Protein AF-A0A844BTF1-F1 (afdb_monomer)

Foldseek 3Di:
DDDDPVNVVVVVVVVVVVVVVVVVVVVVVVVVVVVVVVVVVVVVVVVVVVVVVVVVVVVVVVVVVVVVVVVVVVVVVVVVVVVVVVVVVVVVVVVVVVVVCCVVPVD

Secondary structure (DSSP, 8-state):
-PPPHHHHHHHHHHHHHHHHHHHHHHHHHHHHHHHHHHHHHHHHHHHHHHHHHHHHHHHHHHHHHHHHHHHHHHHHHHHHHHHHHHHHHHHHHHHHHHHHHHHHH--

Solvent-accessible surface area (backbone atoms only — not comparable to full-atom values): 5830 Å² total; per-residue (Å²): 134,84,78,52,72,67,60,53,51,52,51,51,52,53,49,51,51,51,53,49,50,54,50,53,53,49,51,54,50,52,49,53,53,49,53,52,49,51,55,51,51,50,54,49,51,52,50,52,49,52,52,53,52,49,53,51,52,52,50,51,51,52,54,48,52,52,52,52,51,53,49,52,54,51,51,52,53,49,49,53,51,50,54,51,52,52,49,55,52,48,55,50,51,50,53,52,52,52,51,53,50,45,75,73,63,67,123

Organism: NCBI:txid2664442

Mean predicted aligned error: 10.6 Å

Radius of gyration: 45.76 Å; Cα contacts (8 Å, |Δi|>4): 2; chains: 1; bounding box: 89×19×130 Å

Structure (mmCIF, N/CA/C/O backbone):
data_AF-A0A844BTF1-F1
#
_entry.id   AF-A0A844BTF1-F1
#
loop_
_atom_site.group_PDB
_atom_site.id
_atom_site.type_symbol
_atom_site.label_atom_id
_atom_site.label_alt_id
_atom_site.label_comp_id
_atom_site.label_asym_id
_atom_site.label_entity_id
_atom_site.label_seq_id
_atom_site.pdbx_PDB_ins_code
_atom_site.Cartn_x
_atom_site.Cartn_y
_atom_site.Cartn_z
_atom_site.occupancy
_atom_site.B_iso_or_equiv
_atom_site.auth_seq_id
_atom_site.auth_comp_id
_atom_site.auth_asym_id
_atom_site.auth_atom_id
_atom_site.pdbx_PDB_model_num
ATOM 1 N N . MET A 1 1 ? 44.893 12.251 -61.504 1.00 48.25 1 MET A N 1
ATOM 2 C CA . MET A 1 1 ? 43.671 11.648 -62.078 1.00 48.25 1 MET A CA 1
ATOM 3 C C . MET A 1 1 ? 42.475 12.342 -61.448 1.00 48.25 1 MET A C 1
ATOM 5 O O . MET A 1 1 ? 42.314 12.236 -60.239 1.00 48.25 1 MET A O 1
ATOM 9 N N . ALA A 1 2 ? 41.715 13.129 -62.212 1.00 55.41 2 ALA A N 1
ATOM 10 C CA . ALA A 1 2 ? 40.518 13.789 -61.694 1.00 55.41 2 ALA A CA 1
ATOM 11 C C . ALA A 1 2 ? 39.410 12.740 -61.535 1.00 55.41 2 ALA A C 1
ATOM 13 O O . ALA A 1 2 ? 39.062 12.071 -62.507 1.00 55.41 2 ALA A O 1
ATOM 14 N N . LYS A 1 3 ? 38.894 12.559 -60.313 1.00 61.25 3 LYS A N 1
ATOM 15 C CA . LYS A 1 3 ? 37.682 11.759 -60.103 1.00 61.25 3 LYS A CA 1
ATOM 16 C C . LYS A 1 3 ? 36.553 12.406 -60.900 1.00 61.25 3 LYS A C 1
ATOM 18 O O . LYS A 1 3 ? 36.388 13.624 -60.852 1.00 61.25 3 LYS A O 1
ATOM 23 N N . THR A 1 4 ? 35.796 11.605 -61.640 1.00 78.50 4 THR A N 1
ATOM 24 C CA . THR A 1 4 ? 34.597 12.116 -62.312 1.00 78.50 4 THR A CA 1
ATOM 25 C C . THR A 1 4 ? 33.558 12.479 -61.252 1.00 78.50 4 THR A C 1
ATOM 27 O O . THR A 1 4 ? 33.493 11.843 -60.198 1.00 78.50 4 THR A O 1
ATOM 30 N N . THR A 1 5 ? 32.732 13.493 -61.508 1.00 80.44 5 THR A N 1
ATOM 31 C CA . THR A 1 5 ? 31.682 13.944 -60.576 1.00 80.44 5 THR A CA 1
ATOM 32 C C . THR A 1 5 ? 30.801 12.786 -60.087 1.00 80.44 5 THR A C 1
ATOM 34 O O . THR A 1 5 ? 30.433 12.742 -58.917 1.00 80.44 5 THR A O 1
ATOM 37 N N . LEU A 1 6 ? 30.551 11.789 -60.943 1.00 84.81 6 LEU A N 1
ATOM 38 C CA . LEU A 1 6 ? 29.790 10.585 -60.607 1.00 84.81 6 LEU A CA 1
ATOM 39 C C . LEU A 1 6 ? 30.458 9.727 -59.516 1.00 84.81 6 LEU A C 1
ATOM 41 O O . LEU A 1 6 ? 29.782 9.284 -58.593 1.00 84.81 6 LEU A O 1
ATOM 45 N N . GLN A 1 7 ? 31.779 9.529 -59.574 1.00 85.50 7 GLN A N 1
ATOM 46 C CA . GLN A 1 7 ? 32.519 8.764 -58.557 1.00 85.50 7 GLN A CA 1
ATOM 47 C C . GLN A 1 7 ? 32.522 9.466 -57.195 1.00 85.50 7 GLN A C 1
ATOM 49 O O . GLN A 1 7 ? 32.526 8.810 -56.152 1.00 85.50 7 GLN A O 1
ATOM 54 N N . VAL A 1 8 ? 32.530 10.803 -57.196 1.00 88.19 8 VAL A N 1
ATOM 55 C CA . VAL A 1 8 ? 32.437 11.598 -55.964 1.00 88.19 8 VAL A CA 1
ATOM 56 C C . VAL A 1 8 ? 31.049 11.448 -55.343 1.00 88.19 8 VAL A C 1
ATOM 58 O O . VAL A 1 8 ? 30.959 11.181 -54.150 1.00 88.19 8 VAL A O 1
ATOM 61 N N . ILE A 1 9 ? 29.985 11.527 -56.149 1.00 89.00 9 ILE A N 1
ATOM 62 C CA . ILE A 1 9 ? 28.602 11.334 -55.684 1.00 89.00 9 ILE A CA 1
ATOM 63 C C . ILE A 1 9 ? 28.411 9.933 -55.090 1.00 89.00 9 ILE A C 1
ATOM 65 O O . ILE A 1 9 ? 27.923 9.816 -53.972 1.00 89.00 9 ILE A O 1
ATOM 69 N N . GLN A 1 10 ? 28.874 8.882 -55.771 1.00 90.81 10 GLN A N 1
ATOM 70 C CA . GLN A 1 10 ? 28.792 7.507 -55.258 1.00 90.81 10 GLN A CA 1
ATOM 71 C C . GLN A 1 10 ? 29.542 7.328 -53.930 1.00 90.81 10 GLN A C 1
ATOM 73 O O . GLN A 1 10 ? 29.038 6.682 -53.017 1.00 90.81 10 GLN A O 1
ATOM 78 N N . SER A 1 11 ? 30.718 7.952 -53.789 1.00 91.75 11 SER A N 1
ATOM 79 C CA . SER A 1 11 ? 31.475 7.902 -52.529 1.00 91.75 11 SER A CA 1
ATOM 80 C C . SER A 1 11 ? 30.702 8.557 -51.376 1.00 91.75 11 SER A C 1
ATOM 82 O O . SER A 1 11 ? 30.678 8.020 -50.271 1.00 91.75 11 SER A O 1
ATOM 84 N N . ILE A 1 12 ? 30.039 9.690 -51.641 1.00 92.25 12 ILE A N 1
ATOM 85 C CA . ILE A 1 12 ? 29.210 10.398 -50.655 1.00 92.25 12 ILE A CA 1
ATOM 86 C C . ILE A 1 12 ? 27.981 9.562 -50.278 1.00 92.25 12 ILE A C 1
ATOM 88 O O . ILE A 1 12 ? 27.644 9.469 -49.100 1.00 92.25 12 ILE A O 1
ATOM 92 N N . GLU A 1 13 ? 27.316 8.931 -51.248 1.00 92.94 13 GLU A N 1
ATOM 93 C CA . GLU A 1 13 ? 26.165 8.059 -50.984 1.00 92.94 13 GLU A CA 1
ATOM 94 C C . GLU A 1 13 ? 26.544 6.855 -50.113 1.00 92.94 13 GLU A C 1
ATOM 96 O O . GLU A 1 13 ? 25.815 6.513 -49.178 1.00 92.94 13 GLU A O 1
ATOM 101 N N . ASP A 1 14 ? 27.696 6.236 -50.372 1.00 94.75 14 ASP A N 1
ATOM 102 C CA . ASP A 1 14 ? 28.195 5.118 -49.572 1.00 94.75 14 ASP A CA 1
ATOM 103 C C . ASP A 1 14 ? 28.562 5.548 -48.147 1.00 94.75 14 ASP A C 1
ATOM 105 O O . ASP A 1 14 ? 28.249 4.840 -47.184 1.00 94.75 14 ASP A O 1
ATOM 109 N N . GLU A 1 15 ? 29.191 6.713 -47.980 1.00 95.06 15 GLU A N 1
ATOM 110 C CA . GLU A 1 15 ? 29.463 7.290 -46.659 1.00 95.06 15 GLU A CA 1
ATOM 111 C C . GLU A 1 15 ? 28.168 7.618 -45.910 1.00 95.06 15 GLU A C 1
ATOM 113 O O . GLU A 1 15 ? 28.023 7.238 -44.746 1.00 95.06 15 GLU A O 1
ATOM 118 N N . ALA A 1 16 ? 27.185 8.224 -46.577 1.00 94.56 16 ALA A N 1
ATOM 119 C CA . ALA A 1 16 ? 25.884 8.520 -45.988 1.00 94.56 16 ALA A CA 1
ATOM 120 C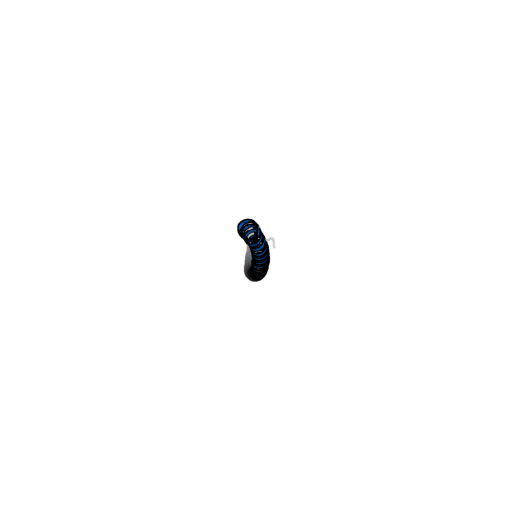 C . ALA A 1 16 ? 25.150 7.243 -45.546 1.00 94.56 16 ALA A C 1
ATOM 122 O O . ALA A 1 16 ? 24.579 7.206 -44.455 1.00 94.56 16 ALA A O 1
ATOM 123 N N . ARG A 1 17 ? 25.207 6.163 -46.340 1.00 95.75 17 ARG A N 1
ATOM 124 C CA . ARG A 1 17 ? 24.641 4.855 -45.960 1.00 95.75 17 ARG A CA 1
ATOM 125 C C . ARG A 1 17 ? 25.338 4.254 -44.746 1.00 95.75 17 ARG A C 1
ATOM 127 O O . ARG A 1 17 ? 24.659 3.728 -43.865 1.00 95.75 17 ARG A O 1
ATOM 134 N N . LYS A 1 18 ? 26.669 4.341 -44.674 1.00 96.19 18 LYS A N 1
ATOM 135 C CA . LYS A 1 18 ? 27.437 3.870 -43.509 1.00 96.19 18 LYS A CA 1
ATOM 136 C C . LYS A 1 18 ? 27.070 4.654 -42.255 1.00 96.19 18 LYS A C 1
ATOM 138 O O . LYS A 1 18 ? 26.800 4.047 -41.224 1.00 96.19 18 LYS A O 1
ATOM 143 N N . ILE A 1 19 ? 27.009 5.981 -42.354 1.00 96.00 19 ILE A N 1
ATOM 144 C CA . ILE A 1 19 ? 26.624 6.851 -41.241 1.00 96.00 19 ILE A CA 1
ATOM 145 C C . ILE A 1 19 ? 25.203 6.524 -40.783 1.00 96.00 19 ILE A C 1
ATOM 147 O O . ILE A 1 19 ? 24.986 6.317 -39.592 1.00 96.00 19 ILE A O 1
ATOM 151 N N . LYS A 1 20 ? 24.250 6.398 -41.716 1.00 96.06 20 LYS A N 1
ATOM 152 C CA . LYS A 1 20 ? 22.873 6.010 -41.395 1.00 96.06 20 LYS A CA 1
ATOM 153 C C . LYS A 1 20 ? 22.831 4.687 -40.630 1.00 96.06 20 LYS A C 1
ATOM 155 O O . LYS A 1 20 ? 22.225 4.633 -39.568 1.00 96.06 20 LYS A O 1
ATOM 160 N N . LYS A 1 21 ? 23.537 3.660 -41.114 1.00 97.12 21 LYS A N 1
ATOM 161 C CA . LYS A 1 21 ? 23.604 2.355 -40.445 1.00 97.12 21 LYS A CA 1
ATOM 162 C C . LYS A 1 21 ? 24.139 2.463 -39.010 1.00 97.12 21 LYS A C 1
ATOM 164 O O . LYS A 1 21 ? 23.574 1.853 -38.113 1.00 97.12 21 LYS A O 1
ATOM 169 N N . ILE A 1 22 ? 25.178 3.270 -38.782 1.00 97.19 22 ILE A N 1
ATOM 170 C CA . ILE A 1 22 ? 25.725 3.510 -37.435 1.00 97.19 22 ILE A CA 1
ATOM 171 C C . ILE A 1 22 ? 24.678 4.160 -36.521 1.00 97.19 22 ILE A C 1
ATOM 173 O O . ILE A 1 22 ? 24.581 3.808 -35.348 1.00 97.19 22 ILE A O 1
ATOM 177 N N . TYR A 1 23 ? 23.905 5.123 -37.027 1.00 97.50 23 TYR A N 1
ATOM 178 C CA . TYR A 1 23 ? 22.842 5.747 -36.238 1.00 97.50 23 TYR A CA 1
ATOM 179 C C . TYR A 1 23 ? 21.685 4.787 -35.961 1.00 97.50 23 TYR A C 1
ATOM 181 O O . TYR A 1 23 ? 21.209 4.766 -34.831 1.00 97.50 23 TYR A O 1
ATOM 189 N N . ASP A 1 24 ? 21.287 3.963 -36.931 1.00 97.50 24 ASP A N 1
ATOM 190 C CA . ASP A 1 24 ? 20.261 2.934 -36.731 1.00 97.50 24 ASP A CA 1
ATOM 191 C C . ASP A 1 24 ? 20.699 1.942 -35.633 1.00 97.50 24 ASP A C 1
ATOM 193 O O . ASP A 1 24 ? 19.939 1.659 -34.710 1.00 97.50 24 ASP A O 1
ATOM 197 N N . GLU A 1 25 ? 21.961 1.495 -35.649 1.00 97.50 25 GLU A N 1
ATOM 198 C CA . GLU A 1 25 ? 22.530 0.632 -34.601 1.00 97.50 25 GLU A CA 1
ATOM 199 C C . GLU A 1 25 ? 22.550 1.313 -33.222 1.00 97.50 25 GLU A C 1
ATOM 201 O O . GLU A 1 25 ? 22.232 0.678 -32.215 1.00 97.50 25 GLU A O 1
ATOM 206 N N . LYS A 1 26 ? 22.880 2.610 -33.159 1.00 97.31 26 LYS A N 1
ATOM 207 C CA . LYS A 1 26 ? 22.835 3.385 -31.907 1.00 97.31 26 LYS A CA 1
ATOM 208 C C . LYS A 1 26 ? 21.415 3.532 -31.371 1.00 97.31 26 LYS A C 1
ATOM 210 O O . LYS A 1 26 ? 21.217 3.399 -30.169 1.00 97.31 26 LYS A O 1
ATOM 215 N N . ILE A 1 27 ? 20.443 3.790 -32.245 1.00 97.06 27 ILE A N 1
ATOM 216 C CA . ILE A 1 27 ? 19.030 3.905 -31.865 1.00 97.06 27 ILE A CA 1
ATOM 217 C C . ILE A 1 27 ? 18.544 2.583 -31.273 1.00 97.06 27 ILE A C 1
ATOM 219 O O . ILE A 1 27 ? 17.932 2.583 -30.208 1.00 97.06 27 ILE A O 1
ATOM 223 N N . GLU A 1 28 ? 18.858 1.460 -31.916 1.00 97.50 28 GLU A N 1
ATOM 224 C CA . GLU A 1 28 ? 18.481 0.136 -31.418 1.00 97.50 28 GLU A CA 1
ATOM 225 C C . GLU A 1 28 ? 19.169 -0.212 -30.092 1.00 97.50 28 GLU A C 1
ATOM 227 O O . GLU A 1 28 ? 18.534 -0.767 -29.196 1.00 97.50 28 GLU A O 1
ATOM 232 N N . ALA A 1 29 ? 20.443 0.152 -29.919 1.00 97.38 29 ALA A N 1
ATOM 233 C CA . ALA A 1 29 ? 21.134 -0.021 -28.644 1.00 97.38 29 ALA A CA 1
ATOM 234 C C . ALA A 1 29 ? 20.478 0.803 -27.523 1.00 97.38 29 ALA A C 1
ATOM 236 O O . ALA A 1 29 ? 20.206 0.265 -26.451 1.00 97.38 29 ALA A O 1
ATOM 237 N N . SER A 1 30 ? 20.159 2.076 -27.782 1.00 97.06 30 SER A N 1
ATOM 238 C CA . SER A 1 30 ? 19.472 2.933 -26.810 1.00 97.06 30 SER A CA 1
ATOM 239 C C . SER A 1 30 ? 18.067 2.436 -26.477 1.00 97.06 30 SER A C 1
ATOM 241 O O . SER A 1 30 ? 17.672 2.498 -25.318 1.00 97.06 30 SER A O 1
ATOM 243 N N . ARG A 1 31 ? 17.318 1.908 -27.453 1.00 97.19 31 ARG A N 1
ATOM 244 C CA . ARG A 1 31 ? 16.003 1.295 -27.200 1.00 97.19 31 ARG A CA 1
ATOM 245 C C . ARG A 1 31 ? 16.111 0.127 -26.231 1.00 97.19 31 ARG A C 1
ATOM 247 O O . ARG A 1 31 ? 15.405 0.119 -25.231 1.00 97.19 31 ARG A O 1
ATOM 254 N N . LYS A 1 32 ? 17.046 -0.794 -26.475 1.00 97.75 32 LYS A N 1
ATOM 255 C CA . LYS A 1 32 ? 17.278 -1.945 -25.590 1.00 97.75 32 LYS A CA 1
ATOM 256 C C . LYS A 1 32 ? 17.709 -1.531 -24.188 1.00 97.75 32 LYS A C 1
ATOM 258 O O . LYS A 1 32 ? 17.282 -2.143 -23.219 1.00 97.75 32 LYS A O 1
ATOM 263 N N . GLU A 1 33 ? 18.552 -0.506 -24.072 1.00 97.69 33 GLU A N 1
ATOM 264 C CA . GLU A 1 33 ? 18.967 0.015 -22.767 1.00 97.69 33 GLU A CA 1
ATOM 265 C C . GLU A 1 33 ? 17.782 0.610 -21.994 1.00 97.69 33 GLU A C 1
ATOM 267 O O . GLU A 1 33 ? 17.642 0.363 -20.800 1.00 97.69 33 GLU A O 1
ATOM 272 N N . ILE A 1 34 ? 16.914 1.365 -22.674 1.00 97.31 34 ILE A N 1
AT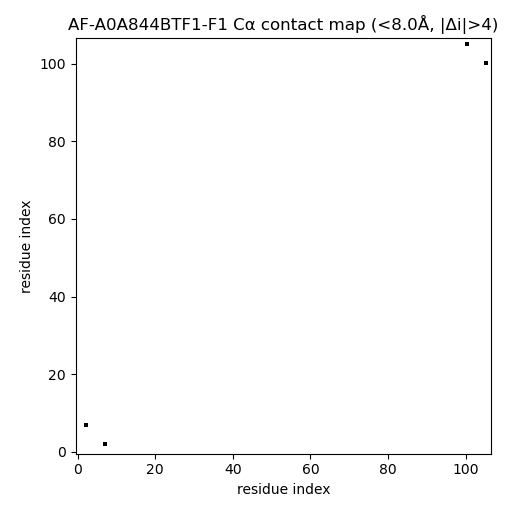OM 273 C CA . ILE A 1 34 ? 15.706 1.936 -22.069 1.00 97.31 34 ILE A CA 1
ATOM 274 C C . ILE A 1 34 ? 14.731 0.828 -21.664 1.00 97.31 34 ILE A C 1
ATOM 276 O O . ILE A 1 34 ? 14.229 0.860 -20.549 1.00 97.31 34 ILE A O 1
ATOM 280 N N . GLU A 1 35 ? 14.487 -0.160 -22.526 1.00 97.50 35 GLU A N 1
ATOM 281 C CA . GLU A 1 35 ? 13.629 -1.308 -22.206 1.00 97.50 35 GLU A CA 1
ATOM 282 C C . GLU A 1 35 ? 14.148 -2.084 -20.990 1.00 97.50 35 GLU A C 1
ATOM 284 O O . GLU A 1 35 ? 13.366 -2.432 -20.110 1.00 97.50 35 GLU A O 1
ATOM 289 N N . ALA A 1 36 ? 15.464 -2.302 -20.900 1.00 97.25 36 ALA A N 1
ATOM 290 C CA . ALA A 1 36 ? 16.069 -2.963 -19.749 1.00 97.25 36 ALA A CA 1
ATOM 291 C C . ALA A 1 36 ? 15.893 -2.150 -18.456 1.00 97.25 36 ALA A C 1
ATOM 293 O O . ALA A 1 36 ? 15.535 -2.722 -17.431 1.00 97.25 36 ALA A O 1
ATOM 294 N N . LYS A 1 37 ? 16.094 -0.826 -18.513 1.00 97.12 37 LYS A N 1
ATOM 295 C CA . LYS A 1 37 ? 15.884 0.068 -17.362 1.00 97.12 37 LYS A CA 1
ATOM 296 C C . LYS A 1 37 ? 14.429 0.106 -16.917 1.00 97.12 37 LYS A C 1
ATOM 298 O O . LYS A 1 37 ? 14.167 0.022 -15.731 1.00 97.12 37 LYS A O 1
ATOM 303 N N . LEU A 1 38 ? 13.487 0.181 -17.857 1.00 97.06 38 LEU A N 1
ATOM 304 C CA . LEU A 1 38 ? 12.061 0.166 -17.531 1.00 97.06 38 LEU A CA 1
ATOM 305 C C . LEU A 1 38 ? 11.644 -1.144 -16.857 1.00 97.06 38 LEU A C 1
ATOM 307 O O . LEU A 1 38 ? 10.869 -1.108 -15.911 1.00 97.06 38 LEU A O 1
ATOM 311 N N . ALA A 1 39 ? 12.174 -2.281 -17.315 1.00 96.56 39 ALA A N 1
ATOM 312 C CA . ALA A 1 39 ? 11.910 -3.571 -16.684 1.00 96.56 39 ALA A CA 1
ATOM 313 C C . ALA A 1 39 ? 12.524 -3.671 -15.275 1.00 96.56 39 ALA A C 1
ATOM 315 O O . ALA A 1 39 ? 11.928 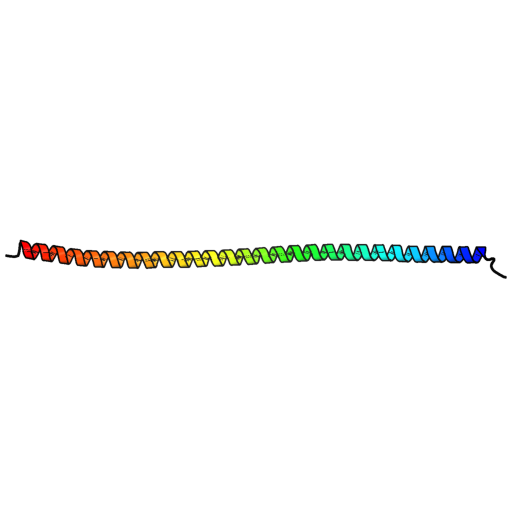-4.270 -14.385 1.00 96.56 39 ALA A O 1
ATOM 316 N N . GLU A 1 40 ? 13.708 -3.090 -15.058 1.00 96.81 40 GLU A N 1
ATOM 317 C CA . GLU A 1 40 ? 14.320 -3.003 -13.727 1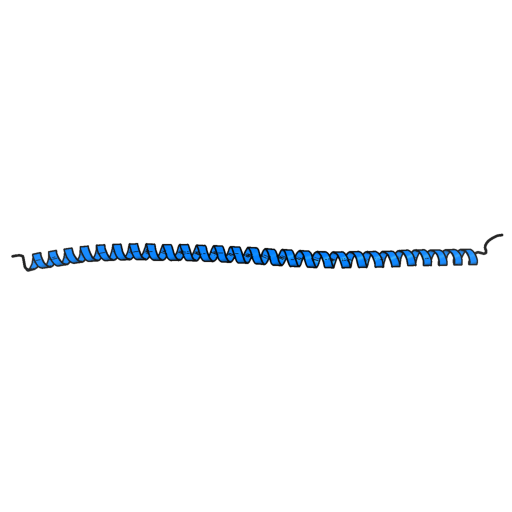.00 96.81 40 GLU A CA 1
ATOM 318 C C . GLU A 1 40 ? 13.497 -2.106 -12.792 1.00 96.81 40 GLU A C 1
ATOM 320 O O . GLU A 1 40 ? 13.173 -2.518 -11.678 1.00 96.81 40 GLU A O 1
ATOM 325 N N . ASP A 1 41 ? 13.098 -0.926 -13.270 1.00 97.00 41 ASP A N 1
ATOM 326 C CA . ASP A 1 41 ? 12.260 0.016 -12.530 1.00 97.00 41 ASP A CA 1
ATOM 327 C C . ASP A 1 41 ? 10.904 -0.611 -12.157 1.00 97.00 41 ASP A C 1
ATOM 329 O O . ASP A 1 41 ? 10.456 -0.457 -11.024 1.00 97.00 41 ASP A O 1
ATOM 333 N N . GLU A 1 42 ? 10.265 -1.359 -13.065 1.00 96.25 42 GLU A N 1
ATOM 334 C CA . GLU A 1 42 ? 9.005 -2.074 -12.802 1.00 96.25 42 GLU A CA 1
ATOM 335 C C . GLU A 1 42 ? 9.146 -3.048 -11.624 1.00 96.25 42 GLU A C 1
ATOM 337 O O . GLU A 1 42 ? 8.359 -2.996 -10.681 1.00 96.25 42 GLU A O 1
ATOM 342 N N . VAL A 1 43 ? 10.206 -3.864 -11.613 1.00 96.88 43 VAL A N 1
ATOM 343 C CA . VAL A 1 43 ? 10.469 -4.815 -10.520 1.00 96.88 43 VAL A CA 1
ATOM 344 C C . VAL A 1 43 ? 10.733 -4.097 -9.194 1.00 96.88 43 VAL A C 1
ATOM 346 O O . VAL A 1 43 ? 10.273 -4.553 -8.145 1.00 96.88 43 VAL A O 1
ATOM 349 N N . ILE A 1 44 ? 11.469 -2.982 -9.220 1.00 97.06 44 ILE A N 1
ATOM 350 C CA . ILE A 1 44 ? 11.746 -2.186 -8.019 1.00 97.06 44 ILE A CA 1
ATOM 351 C C . ILE A 1 44 ? 10.446 -1.597 -7.468 1.00 97.06 44 ILE A C 1
ATOM 353 O O . ILE A 1 44 ? 10.171 -1.746 -6.277 1.00 97.06 44 ILE A O 1
ATOM 357 N N . PHE A 1 45 ? 9.629 -0.973 -8.317 1.00 96.38 45 PHE A N 1
ATOM 358 C CA . PHE A 1 45 ? 8.376 -0.357 -7.888 1.00 96.38 45 PHE A CA 1
ATOM 359 C C . PHE A 1 45 ? 7.360 -1.381 -7.387 1.00 96.38 45 PHE A C 1
ATOM 361 O O . PHE A 1 45 ? 6.682 -1.113 -6.391 1.00 96.38 45 PHE A O 1
ATOM 368 N N . ASP A 1 46 ? 7.271 -2.551 -8.017 1.00 96.62 46 ASP A N 1
ATOM 369 C CA . ASP A 1 46 ? 6.430 -3.645 -7.534 1.00 96.62 46 ASP A CA 1
ATOM 370 C C . ASP A 1 46 ? 6.875 -4.091 -6.138 1.00 96.62 46 ASP A C 1
ATOM 372 O O . ASP A 1 46 ? 6.058 -4.159 -5.216 1.00 96.62 46 ASP A O 1
ATOM 376 N N . HIS A 1 47 ? 8.179 -4.297 -5.939 1.00 96.56 47 HIS A N 1
ATOM 377 C CA . HIS A 1 47 ? 8.714 -4.689 -4.639 1.00 96.56 47 HIS A CA 1
ATOM 378 C C . HIS A 1 47 ? 8.474 -3.624 -3.556 1.00 96.56 47 HIS A C 1
ATOM 380 O O . HIS A 1 47 ? 7.994 -3.941 -2.466 1.00 96.56 47 HIS A O 1
ATOM 386 N N . GLU A 1 48 ? 8.760 -2.352 -3.845 1.00 97.12 48 GLU A N 1
ATOM 387 C CA . GLU A 1 48 ? 8.496 -1.244 -2.920 1.00 97.12 48 GLU A CA 1
ATOM 388 C C . GLU A 1 48 ? 7.006 -1.142 -2.570 1.00 97.12 48 GLU A C 1
ATOM 390 O O . GLU A 1 48 ? 6.644 -0.905 -1.412 1.00 97.12 48 GLU A O 1
ATOM 395 N N . THR A 1 49 ? 6.130 -1.371 -3.550 1.00 96.94 49 THR A N 1
ATOM 396 C CA . THR A 1 49 ? 4.679 -1.376 -3.351 1.00 96.94 49 THR A CA 1
ATOM 397 C C . THR A 1 49 ? 4.250 -2.517 -2.433 1.00 96.94 49 THR A C 1
ATOM 399 O O . THR A 1 49 ? 3.478 -2.290 -1.499 1.00 96.94 49 THR A O 1
ATOM 402 N N . GLU A 1 50 ? 4.764 -3.730 -2.641 1.00 97.38 50 GLU A N 1
ATOM 403 C CA . GLU A 1 50 ? 4.484 -4.885 -1.782 1.00 97.38 50 GLU A CA 1
ATOM 404 C C . GLU A 1 5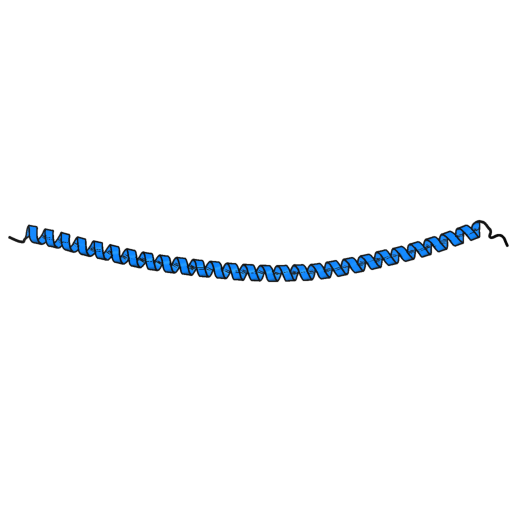0 ? 4.922 -4.644 -0.335 1.00 97.38 50 GLU A C 1
ATOM 406 O O . GLU A 1 50 ? 4.139 -4.870 0.596 1.00 97.38 50 GLU A O 1
ATOM 411 N N . VAL A 1 51 ? 6.139 -4.124 -0.141 1.00 97.56 51 VAL A N 1
ATOM 412 C CA . VAL A 1 51 ? 6.660 -3.760 1.183 1.00 97.56 51 VAL A CA 1
ATOM 413 C C . VAL A 1 51 ? 5.745 -2.733 1.839 1.00 97.56 51 VAL A C 1
ATOM 415 O O . VAL A 1 51 ? 5.301 -2.931 2.972 1.00 97.56 51 VAL A O 1
ATOM 418 N N . ARG A 1 52 ? 5.374 -1.673 1.113 1.00 96.19 52 ARG A N 1
ATOM 419 C CA . ARG A 1 52 ? 4.528 -0.613 1.662 1.00 96.19 52 ARG A CA 1
ATOM 420 C C . ARG A 1 52 ? 3.129 -1.104 2.021 1.00 96.19 52 ARG A C 1
ATOM 422 O O . ARG A 1 52 ? 2.568 -0.678 3.030 1.00 96.19 52 ARG A O 1
ATOM 429 N N . ILE A 1 53 ? 2.563 -2.009 1.224 1.00 97.56 53 ILE A N 1
ATOM 430 C CA . ILE A 1 53 ? 1.285 -2.659 1.531 1.00 97.56 53 ILE A CA 1
ATOM 431 C C . ILE A 1 53 ? 1.406 -3.498 2.808 1.00 97.56 53 ILE A C 1
ATOM 433 O O . ILE A 1 53 ? 0.487 -3.468 3.629 1.00 97.56 53 ILE A O 1
ATOM 437 N N . SER A 1 54 ? 2.507 -4.231 2.991 1.00 96.94 54 SER A N 1
ATOM 438 C CA . SER A 1 54 ? 2.740 -5.022 4.204 1.00 96.94 54 SER A CA 1
ATOM 439 C C . SER A 1 54 ? 2.826 -4.136 5.447 1.00 96.94 54 SER A C 1
ATOM 441 O O . SER A 1 54 ? 2.093 -4.368 6.406 1.00 96.94 54 SER A O 1
ATOM 443 N N . GLU A 1 55 ? 3.620 -3.062 5.397 1.00 97.12 55 GLU A N 1
ATOM 444 C CA . GLU A 1 55 ? 3.741 -2.089 6.493 1.00 97.12 55 GLU A CA 1
ATOM 445 C C . GLU A 1 55 ? 2.386 -1.469 6.868 1.00 97.12 55 GLU A C 1
ATOM 447 O O . GLU A 1 55 ? 2.052 -1.327 8.045 1.00 97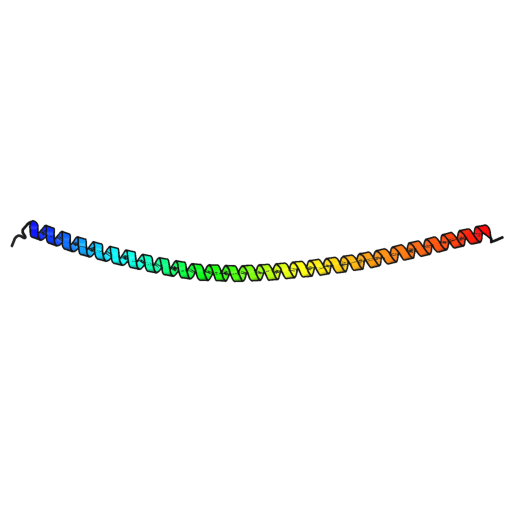.12 55 GLU A O 1
ATOM 452 N N . LEU A 1 56 ? 1.573 -1.108 5.869 1.00 97.25 56 LEU A N 1
ATOM 453 C CA . LEU A 1 56 ? 0.244 -0.542 6.104 1.00 97.25 56 LEU A CA 1
ATOM 454 C C . LEU A 1 56 ? -0.710 -1.552 6.748 1.00 97.25 56 LEU A C 1
ATOM 456 O O . LEU A 1 56 ? -1.490 -1.171 7.620 1.00 97.25 56 LEU A O 1
ATOM 460 N N . LYS A 1 57 ? -0.649 -2.827 6.350 1.00 96.81 57 LYS A N 1
ATOM 461 C CA . LYS A 1 57 ? -1.457 -3.896 6.958 1.00 96.81 57 LYS A CA 1
ATOM 462 C C . LYS A 1 57 ? -1.055 -4.161 8.404 1.00 96.81 57 LYS A C 1
ATOM 464 O O . LYS A 1 57 ? -1.931 -4.330 9.253 1.00 96.81 57 LYS A O 1
ATOM 469 N N . GLU A 1 58 ? 0.243 -4.183 8.692 1.00 97.38 58 GLU A N 1
ATOM 470 C CA . GLU A 1 58 ? 0.751 -4.335 10.058 1.00 97.38 58 GLU A CA 1
ATOM 471 C C . GLU A 1 58 ? 0.285 -3.179 10.939 1.00 97.38 58 GLU A C 1
ATOM 473 O O . GLU A 1 58 ? -0.326 -3.409 11.983 1.00 97.38 58 GLU A O 1
ATOM 478 N N . LYS A 1 59 ? 0.449 -1.941 10.463 1.00 97.25 59 LYS A N 1
ATOM 479 C CA . LYS A 1 59 ? -0.007 -0.750 11.180 1.00 97.25 59 LYS A CA 1
ATOM 480 C C . LYS A 1 59 ? -1.518 -0.755 11.419 1.00 97.25 59 LYS A C 1
ATOM 482 O O . LYS A 1 59 ? -1.968 -0.444 12.516 1.00 97.25 59 LYS A O 1
ATOM 487 N N . GLN A 1 60 ? -2.310 -1.135 10.417 1.00 97.06 60 GLN A N 1
ATOM 488 C CA . GLN A 1 60 ? -3.761 -1.245 10.568 1.00 97.06 60 GLN A CA 1
ATOM 489 C C . GLN A 1 60 ? -4.144 -2.296 11.619 1.00 97.06 60 GLN A C 1
ATOM 491 O O . GLN A 1 60 ? -5.076 -2.085 12.391 1.00 97.06 60 GLN A O 1
ATOM 496 N N . THR A 1 61 ? -3.429 -3.421 11.654 1.00 96.88 61 THR A N 1
ATOM 497 C CA . THR A 1 61 ? -3.654 -4.482 12.644 1.00 96.88 61 THR A CA 1
ATOM 498 C C . THR A 1 61 ? -3.318 -3.996 14.054 1.00 96.88 61 THR A C 1
ATOM 500 O O . THR A 1 61 ? -4.086 -4.232 14.982 1.00 96.88 61 THR A O 1
ATOM 503 N N . GLU A 1 62 ? -2.214 -3.267 14.219 1.00 97.31 62 GLU A N 1
ATOM 504 C CA . GLU A 1 62 ? -1.832 -2.658 15.496 1.00 97.31 62 GLU A CA 1
ATOM 505 C C . GLU A 1 62 ? -2.866 -1.624 15.972 1.00 97.31 62 GLU A C 1
ATOM 507 O O . GLU A 1 62 ? -3.292 -1.657 17.127 1.00 97.31 62 GLU A O 1
ATOM 512 N N . GLU A 1 63 ? -3.327 -0.745 15.077 1.00 96.69 63 GLU A N 1
ATOM 513 C CA . GLU A 1 63 ? -4.364 0.247 15.382 1.00 96.69 63 GLU A CA 1
ATOM 514 C C . GLU A 1 63 ? -5.692 -0.411 15.788 1.00 96.69 63 GLU A C 1
ATOM 516 O O . GLU A 1 63 ? -6.335 0.049 16.735 1.00 96.69 63 GLU A O 1
ATOM 521 N N . LEU A 1 64 ? -6.090 -1.500 15.117 1.00 96.69 64 LEU A N 1
ATOM 522 C CA . LEU A 1 64 ? -7.286 -2.270 15.467 1.00 96.69 64 LEU A CA 1
ATOM 523 C C . LEU A 1 64 ? -7.161 -2.921 16.844 1.00 96.69 64 LEU A C 1
ATOM 525 O O . LEU A 1 64 ? -8.052 -2.741 17.672 1.00 96.69 64 LEU A O 1
ATOM 529 N N . ASN A 1 65 ? -6.050 -3.608 17.115 1.00 96.69 65 ASN A N 1
ATOM 530 C CA . ASN A 1 65 ? -5.820 -4.248 18.411 1.00 96.69 65 ASN A CA 1
ATOM 531 C C . ASN A 1 65 ? -5.850 -3.221 19.553 1.00 96.69 65 ASN A C 1
ATOM 533 O O . ASN A 1 65 ? -6.520 -3.429 20.561 1.00 96.69 65 ASN A O 1
ATOM 537 N N . ASN A 1 66 ? -5.197 -2.069 19.373 1.00 97.19 66 ASN A N 1
ATOM 538 C CA . ASN A 1 66 ? -5.223 -0.993 20.362 1.00 97.19 66 ASN A CA 1
ATOM 539 C C . ASN A 1 66 ? -6.647 -0.440 20.569 1.00 97.19 66 ASN A C 1
ATOM 541 O O . ASN A 1 66 ? -7.083 -0.215 21.698 1.00 97.19 66 ASN A O 1
ATOM 545 N N . ALA A 1 67 ? -7.415 -0.255 19.492 1.00 95.69 67 ALA A N 1
ATOM 546 C CA . ALA A 1 67 ? -8.804 0.185 19.595 1.00 95.69 67 ALA A CA 1
ATOM 547 C C . ALA A 1 67 ? -9.690 -0.835 20.338 1.00 95.69 67 ALA A C 1
ATOM 549 O O . ALA A 1 67 ? -10.530 -0.437 21.150 1.00 95.69 67 ALA A O 1
ATOM 550 N N . GLU A 1 68 ? -9.493 -2.134 20.100 1.00 96.50 68 GLU A N 1
ATOM 551 C CA . GLU A 1 68 ? -10.193 -3.215 20.803 1.00 96.50 68 GLU A CA 1
ATOM 552 C C . GLU A 1 68 ? -9.832 -3.270 22.294 1.00 96.50 68 GLU A C 1
ATOM 554 O O . GLU A 1 68 ? -10.724 -3.413 23.139 1.00 96.50 68 GLU A O 1
ATOM 559 N N . GLU A 1 69 ? -8.557 -3.089 22.644 1.00 96.50 69 GLU A N 1
ATOM 560 C CA . GLU A 1 69 ? -8.107 -3.003 24.038 1.00 96.50 69 GLU A CA 1
ATOM 561 C C . GLU A 1 69 ? -8.727 -1.800 24.758 1.00 96.50 69 GLU A C 1
ATOM 563 O O . GLU A 1 69 ? -9.294 -1.944 25.847 1.00 96.50 69 GLU A O 1
ATOM 568 N N . ILE A 1 70 ? -8.705 -0.619 24.128 1.00 96.81 70 ILE A N 1
ATOM 569 C CA . ILE A 1 70 ? -9.330 0.598 24.666 1.00 96.81 70 ILE A CA 1
ATOM 570 C C . ILE A 1 70 ? -10.833 0.386 24.875 1.00 96.81 70 ILE A C 1
ATOM 572 O O . ILE A 1 70 ? -11.379 0.768 25.916 1.00 96.81 70 ILE A O 1
ATOM 576 N N . LEU A 1 71 ? -11.516 -0.224 23.903 1.00 95.50 71 LEU A N 1
ATOM 577 C CA . LEU A 1 71 ? -12.945 -0.503 23.997 1.00 95.50 71 LEU A CA 1
ATOM 578 C C . LEU A 1 71 ? -13.245 -1.457 25.157 1.00 95.50 71 LEU A C 1
ATOM 580 O O . LEU A 1 71 ? -14.132 -1.175 25.964 1.00 95.50 71 LEU A O 1
ATOM 584 N N . THR A 1 72 ? -12.484 -2.544 25.271 1.00 96.06 72 THR A N 1
ATOM 585 C CA . THR A 1 72 ? -12.634 -3.540 26.340 1.00 96.06 72 THR A CA 1
ATOM 586 C C . THR A 1 72 ? -12.439 -2.897 27.710 1.00 96.06 72 THR A C 1
ATOM 588 O O . THR A 1 72 ? -13.311 -3.008 28.575 1.00 96.06 72 THR A O 1
ATOM 591 N N . HIS A 1 73 ? -11.371 -2.116 27.877 1.00 96.12 73 HIS A N 1
ATOM 592 C CA . HIS A 1 73 ? -11.098 -1.401 29.121 1.00 96.12 73 HIS A CA 1
ATOM 593 C C . HIS A 1 73 ? -12.204 -0.390 29.475 1.00 96.12 73 HIS A C 1
ATOM 595 O O . HIS A 1 73 ? -12.594 -0.238 30.638 1.00 96.12 73 HIS A O 1
ATOM 601 N N . SER A 1 74 ? -12.760 0.290 28.469 1.00 94.94 74 SER A N 1
ATOM 602 C CA . SER A 1 74 ? -13.869 1.231 28.648 1.00 94.94 74 SER A CA 1
ATOM 603 C C . SER A 1 74 ? -15.168 0.528 29.056 1.00 94.94 74 SER A C 1
ATOM 605 O O . SER A 1 74 ? -15.892 1.019 29.929 1.00 94.94 74 SER A O 1
ATOM 607 N N . ILE A 1 75 ? -15.462 -0.641 28.478 1.00 95.06 75 ILE A N 1
ATOM 608 C CA . ILE A 1 75 ? -16.619 -1.469 28.846 1.00 95.06 75 ILE A CA 1
ATOM 609 C C . ILE A 1 75 ? -16.487 -1.959 30.289 1.00 95.06 75 ILE A C 1
ATOM 611 O O . ILE A 1 75 ? -17.430 -1.806 31.067 1.00 95.06 75 ILE A O 1
ATOM 615 N N . GLU A 1 76 ? -15.330 -2.497 30.674 1.00 95.94 76 GLU A N 1
ATOM 616 C CA . GLU A 1 76 ? -15.069 -2.943 32.047 1.00 95.94 76 GLU A CA 1
ATOM 617 C C . GLU A 1 76 ? -15.224 -1.798 33.047 1.00 95.94 76 GLU A C 1
ATOM 619 O O . GLU A 1 76 ? -15.964 -1.915 34.026 1.00 95.94 76 GLU A O 1
ATOM 624 N N . THR A 1 77 ? -14.614 -0.647 32.758 1.00 95.56 77 THR A N 1
ATOM 625 C CA . THR A 1 77 ? -14.725 0.549 33.601 1.00 95.56 77 THR A CA 1
ATOM 626 C C . THR A 1 77 ? -16.178 1.005 33.749 1.00 95.56 77 THR A C 1
ATOM 628 O O . THR A 1 77 ? -16.617 1.346 34.850 1.00 95.56 77 THR A O 1
ATOM 631 N N . ASN A 1 78 ? -16.953 1.004 32.661 1.00 94.62 78 ASN A N 1
ATOM 632 C CA . ASN A 1 78 ? -18.370 1.357 32.713 1.00 94.62 78 ASN A CA 1
ATOM 633 C C . ASN A 1 78 ? -19.197 0.331 33.493 1.00 94.62 78 ASN A C 1
ATOM 635 O O . ASN A 1 78 ? -20.083 0.724 34.253 1.00 94.62 78 ASN A O 1
ATOM 639 N N . ASN A 1 79 ? -18.899 -0.961 33.360 1.00 93.62 79 ASN A N 1
ATOM 640 C CA . ASN A 1 79 ? -19.567 -2.010 34.125 1.00 93.62 79 ASN A CA 1
ATOM 641 C C . ASN A 1 79 ? -19.309 -1.857 35.627 1.00 93.62 79 ASN A C 1
ATOM 643 O O . ASN A 1 79 ? -20.267 -1.874 36.397 1.00 93.62 79 ASN A O 1
ATOM 647 N N . ILE A 1 80 ? -18.061 -1.598 36.033 1.00 95.38 80 ILE A N 1
ATOM 648 C CA . ILE A 1 80 ? -17.700 -1.345 37.437 1.00 95.38 80 ILE A CA 1
ATOM 649 C C . ILE A 1 80 ? -18.467 -0.134 37.982 1.00 95.38 80 ILE A C 1
ATOM 651 O O . ILE A 1 80 ? -19.093 -0.217 39.040 1.00 95.38 80 ILE A O 1
ATOM 655 N N . LYS A 1 81 ? -18.483 0.983 37.241 1.00 94.06 81 LYS A N 1
ATOM 656 C CA . LYS A 1 81 ? -19.231 2.190 37.634 1.00 94.06 81 LYS A CA 1
ATOM 657 C C . LYS A 1 81 ? -20.730 1.919 37.758 1.00 94.06 81 LYS A C 1
ATOM 659 O O . LYS A 1 81 ? -21.366 2.383 38.702 1.00 94.06 81 LYS A O 1
ATOM 664 N N . ARG A 1 82 ? -21.300 1.154 36.824 1.00 94.38 82 ARG A N 1
ATOM 665 C CA . ARG A 1 82 ? -22.716 0.769 36.849 1.00 94.38 82 ARG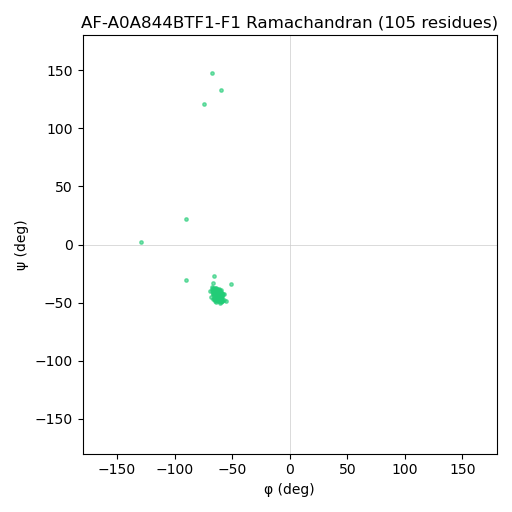 A CA 1
ATOM 666 C C . ARG A 1 82 ? -23.036 -0.084 38.073 1.00 94.38 82 ARG A C 1
ATOM 668 O O . ARG A 1 82 ? -24.042 0.163 38.729 1.00 94.38 82 ARG A O 1
ATOM 675 N N . GLU A 1 83 ? -22.205 -1.072 38.390 1.00 93.50 83 GLU A N 1
ATOM 676 C CA . GLU A 1 83 ? -22.397 -1.929 39.564 1.00 93.50 83 GLU A CA 1
ATOM 677 C C . GLU A 1 83 ? -22.300 -1.148 40.877 1.00 93.50 83 GLU A C 1
ATOM 679 O O . GLU A 1 83 ? -23.136 -1.339 41.762 1.00 93.50 83 GLU A O 1
ATOM 684 N N . GLN A 1 84 ? -21.343 -0.222 40.984 1.00 93.81 84 GLN A N 1
ATOM 685 C CA . GLN A 1 84 ? -21.229 0.679 42.134 1.00 93.81 84 GLN A CA 1
ATOM 686 C C . GLN A 1 84 ? -22.483 1.545 42.294 1.00 93.81 84 GLN A C 1
ATOM 688 O O . GLN A 1 84 ? -23.094 1.535 43.361 1.00 93.81 84 GLN A O 1
ATOM 693 N N . ALA A 1 85 ? -22.936 2.199 41.221 1.00 91.38 85 ALA A N 1
ATOM 694 C CA . ALA A 1 85 ? -24.137 3.031 41.251 1.00 91.38 85 ALA A CA 1
ATOM 695 C C . ALA A 1 85 ? -25.403 2.230 41.612 1.00 91.38 85 ALA A C 1
ATOM 697 O O . ALA A 1 85 ? -26.248 2.696 42.377 1.00 91.38 85 ALA A O 1
ATOM 698 N N . LEU A 1 86 ? -25.542 1.002 41.098 1.00 92.06 86 LEU A N 1
ATOM 699 C CA . LEU A 1 86 ? -26.657 0.114 41.447 1.00 92.06 86 LEU A CA 1
ATOM 700 C C . LEU A 1 86 ? -26.616 -0.306 42.920 1.00 92.06 86 LEU A C 1
ATOM 702 O O . LEU A 1 86 ? -27.667 -0.380 43.561 1.00 92.06 86 LEU A O 1
ATOM 706 N N . LYS A 1 87 ? -25.425 -0.567 43.467 1.00 92.62 87 LYS A N 1
ATOM 707 C CA . LYS A 1 87 ? -25.247 -0.902 44.883 1.00 92.62 87 LYS A CA 1
ATOM 708 C C . LYS A 1 87 ? -25.617 0.275 45.786 1.00 92.62 87 LYS A C 1
ATOM 710 O O . LYS A 1 87 ? -26.399 0.089 46.711 1.00 92.62 87 LYS A O 1
ATOM 715 N N . GLU A 1 88 ? -25.138 1.476 45.475 1.00 90.94 88 GLU A N 1
ATOM 716 C CA . GLU A 1 88 ? -25.483 2.699 46.213 1.00 90.94 88 GLU A CA 1
ATOM 717 C C . GLU A 1 88 ? -26.995 2.961 46.197 1.00 90.94 88 GLU A C 1
ATOM 719 O O . GLU A 1 88 ? -27.604 3.173 47.246 1.00 90.94 88 GLU A O 1
ATOM 724 N N . ARG A 1 89 ? -27.628 2.847 45.021 1.00 92.00 89 ARG A N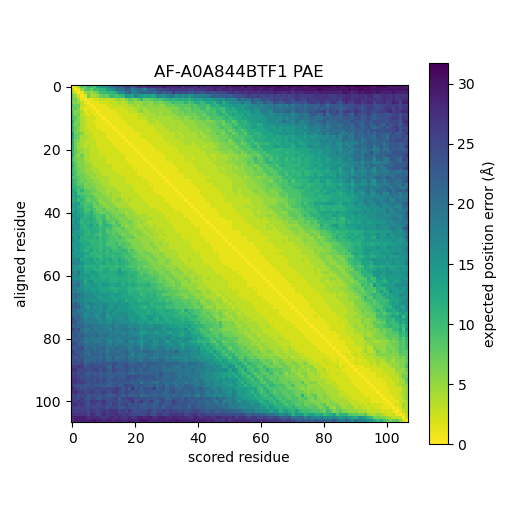 1
ATOM 725 C CA . ARG A 1 89 ? -29.085 2.981 44.863 1.00 92.00 89 ARG A CA 1
ATOM 726 C C . ARG A 1 89 ? -29.844 1.945 45.694 1.00 92.00 89 ARG A C 1
ATOM 728 O O . ARG A 1 89 ? -30.872 2.264 46.288 1.00 92.00 89 ARG A O 1
ATOM 735 N N . LYS A 1 90 ? -29.361 0.700 45.728 1.00 90.56 90 LYS A N 1
ATOM 736 C CA . LYS A 1 90 ? -29.954 -0.370 46.538 1.00 90.56 90 LYS A CA 1
ATOM 737 C C . LYS A 1 90 ? -29.860 -0.042 48.027 1.00 90.56 90 LYS A C 1
ATOM 739 O O . LYS A 1 90 ? -30.862 -0.176 48.724 1.00 90.56 90 LYS A O 1
ATOM 744 N N . ASP A 1 91 ? -28.700 0.395 48.504 1.00 91.19 91 ASP A N 1
ATOM 745 C CA . ASP A 1 91 ? -28.493 0.738 49.913 1.00 91.19 91 ASP A CA 1
ATOM 746 C C . ASP A 1 91 ? -29.381 1.921 50.339 1.00 91.19 91 ASP A C 1
ATOM 748 O O . ASP A 1 91 ? -29.959 1.909 51.429 1.00 91.19 91 ASP A O 1
ATOM 752 N N . GLU A 1 92 ? -29.561 2.910 49.462 1.00 92.12 92 GLU A N 1
ATOM 753 C CA . GLU A 1 92 ? -30.481 4.026 49.686 1.00 92.12 92 GLU A CA 1
ATOM 754 C C . GLU A 1 92 ? -31.947 3.570 49.752 1.00 92.12 92 GLU A C 1
ATOM 756 O O . GLU A 1 92 ? -32.658 3.925 50.693 1.00 92.12 92 GLU A O 1
ATOM 761 N N . LEU A 1 93 ? -32.389 2.727 48.812 1.00 91.19 93 LEU A N 1
ATOM 762 C CA . LEU A 1 93 ? -33.743 2.163 48.822 1.00 91.19 93 LEU A CA 1
ATOM 763 C C . LEU A 1 93 ? -34.010 1.339 50.086 1.00 91.19 93 LEU A C 1
ATOM 765 O O . LEU A 1 93 ? -35.077 1.461 50.682 1.00 91.19 93 LEU A O 1
ATOM 769 N N . VAL A 1 94 ? -33.041 0.534 50.532 1.00 91.69 94 VAL A N 1
ATOM 770 C CA . VAL A 1 94 ? -33.160 -0.231 51.783 1.00 91.69 94 VAL A CA 1
ATOM 771 C C . VAL A 1 94 ? -33.355 0.709 52.972 1.00 91.69 94 VAL A C 1
ATOM 773 O O . VAL A 1 94 ? -34.244 0.470 53.787 1.00 91.69 94 VAL A O 1
ATOM 776 N N . ARG A 1 95 ? -32.587 1.803 53.064 1.00 90.12 95 ARG A N 1
ATOM 777 C CA . ARG A 1 95 ? -32.762 2.804 54.132 1.00 90.12 95 ARG A CA 1
ATOM 778 C C . ARG A 1 95 ? -34.143 3.453 54.093 1.00 90.12 95 ARG A C 1
ATOM 780 O O . ARG A 1 95 ? -34.762 3.591 55.144 1.00 90.12 95 ARG A O 1
ATOM 787 N N . GLN A 1 96 ? -34.631 3.818 52.907 1.00 92.12 96 GLN A N 1
ATOM 788 C CA . GLN A 1 96 ? -35.963 4.407 52.743 1.00 92.12 96 GLN A CA 1
ATOM 789 C C . GLN A 1 96 ? -37.068 3.440 53.187 1.00 92.12 96 GLN A C 1
ATOM 791 O O . GLN A 1 96 ? -37.940 3.832 53.958 1.00 92.12 96 GLN A O 1
ATOM 796 N N . ILE A 1 97 ? -36.989 2.166 52.783 1.00 89.12 97 ILE A N 1
ATOM 797 C CA . ILE A 1 97 ? -37.950 1.130 53.192 1.00 89.12 97 ILE A CA 1
ATOM 798 C C . ILE A 1 97 ? -37.921 0.930 54.710 1.00 89.12 97 ILE A C 1
ATOM 800 O O . ILE A 1 97 ? -38.973 0.913 55.341 1.00 89.12 97 ILE A O 1
ATOM 804 N N . VAL A 1 98 ? -36.733 0.799 55.313 1.00 90.38 98 VAL A N 1
ATOM 805 C CA . VAL A 1 98 ? -36.602 0.633 56.770 1.00 90.38 98 VAL A CA 1
ATOM 806 C C . VAL A 1 98 ? -37.213 1.825 57.503 1.00 90.38 98 VAL A C 1
ATOM 808 O O . VAL A 1 98 ? -37.978 1.624 58.443 1.00 90.38 98 VAL A O 1
ATOM 811 N N . GLN A 1 99 ? -36.935 3.051 57.054 1.00 91.00 99 GLN A N 1
ATOM 812 C CA . GLN A 1 99 ? -37.520 4.251 57.647 1.00 91.00 99 GLN A CA 1
ATOM 813 C C . GLN A 1 99 ? -39.048 4.253 57.531 1.00 91.00 99 GLN A C 1
ATOM 815 O O . GLN A 1 99 ? -39.734 4.596 58.490 1.00 91.00 99 GLN A O 1
ATOM 820 N N . GLU A 1 100 ? -39.596 3.849 56.384 1.00 91.25 100 GLU A N 1
ATOM 821 C CA . GLU A 1 100 ? -41.043 3.786 56.185 1.00 91.25 100 GLU A CA 1
ATOM 822 C C . GLU A 1 100 ? -41.702 2.714 57.072 1.00 91.25 100 GLU A C 1
ATOM 824 O O . GLU A 1 100 ? -42.773 2.951 57.631 1.00 91.25 100 GLU A O 1
ATOM 829 N N . VAL A 1 101 ? -41.045 1.565 57.267 1.00 87.62 101 VAL A N 1
ATOM 830 C CA . VAL A 1 101 ? -41.511 0.500 58.170 1.00 87.62 101 VAL A CA 1
ATOM 831 C C . VAL A 1 101 ? -41.484 0.957 59.628 1.00 87.62 101 VAL A C 1
ATOM 833 O O . VAL A 1 101 ? -42.484 0.787 60.322 1.00 87.62 101 VAL A O 1
ATOM 836 N N . VAL A 1 102 ? -40.390 1.577 60.087 1.00 89.19 102 VAL A N 1
ATOM 837 C CA . VAL A 1 102 ? -40.296 2.129 61.451 1.00 89.19 102 VAL A CA 1
ATOM 838 C C . VAL A 1 102 ? -41.356 3.206 61.668 1.00 89.19 102 VAL A C 1
ATOM 840 O O . VAL A 1 102 ? -42.036 3.189 62.683 1.00 89.19 102 VAL A O 1
ATOM 843 N N . ASN A 1 103 ? -41.579 4.093 60.697 1.00 89.12 103 ASN A N 1
ATOM 844 C CA . ASN A 1 103 ? -42.610 5.124 60.816 1.00 89.12 103 ASN A CA 1
ATOM 845 C C . ASN A 1 103 ? -44.041 4.551 60.867 1.00 89.12 103 ASN A C 1
ATOM 847 O O . ASN A 1 103 ? -44.926 5.202 61.412 1.00 89.12 103 ASN A O 1
ATOM 851 N N . ARG A 1 104 ? -44.298 3.372 60.276 1.00 86.44 104 ARG A N 1
ATOM 852 C CA . ARG A 1 104 ? -45.633 2.740 60.268 1.00 86.44 104 ARG A CA 1
ATOM 853 C C . ARG A 1 104 ? -45.907 1.811 61.448 1.00 86.44 104 AR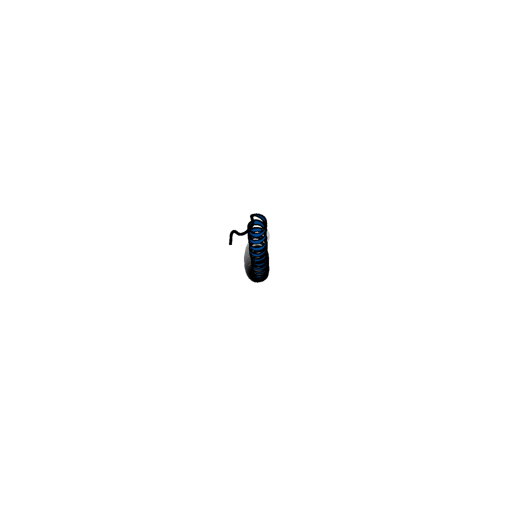G A C 1
ATOM 855 O O . ARG A 1 104 ? -47.070 1.641 61.795 1.00 86.44 104 ARG A O 1
ATOM 862 N N . TYR A 1 105 ? -44.880 1.164 61.992 1.00 78.25 105 TYR A N 1
ATOM 863 C CA . TYR A 1 105 ? -45.024 0.083 62.980 1.00 78.25 105 TYR A CA 1
ATOM 864 C C . TYR A 1 105 ? -44.168 0.280 64.238 1.00 78.25 105 TYR A C 1
ATOM 866 O O . TYR A 1 105 ? -44.122 -0.609 65.080 1.00 78.25 105 TYR A O 1
ATOM 874 N N . GLY A 1 106 ? -43.438 1.391 64.336 1.00 62.28 106 GLY A N 1
ATOM 875 C CA . GLY A 1 106 ? -42.527 1.709 65.435 1.00 62.28 106 GLY A CA 1
ATOM 876 C C . GLY A 1 106 ? -43.157 2.466 66.605 1.00 62.28 106 GLY A C 1
ATOM 877 O O . GLY A 1 106 ? -42.403 3.103 67.337 1.00 62.28 106 GLY A O 1
ATOM 878 N N . ASP A 1 107 ? -44.482 2.391 66.761 1.00 54.19 107 ASP A N 1
ATOM 879 C CA . ASP A 1 107 ? -45.184 2.641 68.031 1.00 54.19 107 ASP A CA 1
ATOM 880 C C . ASP A 1 107 ? -45.550 1.299 68.686 1.00 54.19 107 ASP A C 1
ATOM 882 O O . ASP A 1 107 ? -46.260 0.495 68.033 1.00 54.19 107 ASP A O 1
#

pLDDT: mean 92.47, std 9.01, range [48.25, 97.75]

Sequence (107 aa):
MAKTTLQVIQSIEDEARKIKKIYDEKIEASRKEIEAKLAEDEVIFDHETEVRISELKEKQTEELNNAEEILTHSIETNNIKREQALKERKDELVRQIVQEVVNRYGD